Protein AF-A0A2H3KU85-F1 (afdb_monomer_lite)

Sequence (75 aa):
MPTKRFYTKYILAFFLVLMPYYADSQCAMCRASLESNGNNIKAQAVNDGIVYLMVIPYLLAAGLAYIIYKMYQKK

Organism: NCBI:txid55197

Secondary structure (DSSP, 8-state):
--HHHHHHHHHHHHHHHHGGGSS----HHHHHHHHTTT-HHHHHHHHHHHHHHHHHHHHHHHHHHHHHHHHHHT-

Radius of gyration: 18.49 Å; chains: 1; bounding box: 38×14×57 Å

pLDDT: mean 74.45, std 13.4, range [49.66, 96.06]

Structure (mmCIF, N/CA/C/O backbone):
data_AF-A0A2H3KU85-F1
#
_entry.id   AF-A0A2H3KU85-F1
#
loop_
_atom_site.group_PDB
_atom_site.id
_atom_site.type_symbol
_atom_site.label_atom_id
_atom_site.label_alt_id
_atom_site.label_comp_id
_atom_site.label_asym_id
_atom_site.label_entity_id
_atom_site.label_seq_id
_atom_site.pdbx_PDB_ins_code
_atom_site.Cartn_x
_atom_site.Cartn_y
_atom_site.Cartn_z
_atom_site.occupancy
_atom_site.B_iso_or_equiv
_atom_site.auth_seq_id
_atom_site.auth_comp_id
_atom_site.auth_asym_id
_atom_site.auth_atom_id
_atom_site.pdbx_PDB_model_num
ATOM 1 N N . MET A 1 1 ? 0.803 5.470 31.916 1.00 49.81 1 MET A N 1
ATOM 2 C CA . MET A 1 1 ? 1.009 6.016 30.550 1.00 49.81 1 MET A CA 1
ATOM 3 C C . MET A 1 1 ? 1.212 4.914 29.482 1.00 49.81 1 MET A C 1
ATOM 5 O O . MET A 1 1 ? 2.281 4.848 28.890 1.00 49.81 1 MET A O 1
ATOM 9 N N . PRO A 1 2 ? 0.225 4.047 29.177 1.00 57.12 2 PRO A N 1
ATOM 10 C CA . PRO A 1 2 ? 0.310 3.132 28.023 1.00 57.12 2 PRO A CA 1
ATOM 11 C C . PRO A 1 2 ? -0.385 3.670 26.752 1.00 57.12 2 PRO A C 1
ATOM 13 O O . PRO A 1 2 ? -0.049 3.268 25.641 1.00 57.12 2 PRO A O 1
ATOM 16 N N . THR A 1 3 ? -1.320 4.615 26.894 1.00 61.25 3 THR A N 1
ATOM 17 C CA . THR A 1 3 ? -2.230 5.065 25.823 1.00 61.25 3 THR A CA 1
ATOM 18 C C . THR A 1 3 ? -1.545 5.860 24.708 1.00 61.25 3 THR A C 1
ATOM 20 O O . THR A 1 3 ? -1.808 5.595 23.537 1.00 61.25 3 THR A O 1
ATOM 23 N N . LYS A 1 4 ? -0.607 6.767 25.032 1.00 57.69 4 LYS A N 1
ATOM 24 C CA . LYS A 1 4 ? 0.167 7.516 24.016 1.00 57.69 4 LYS A CA 1
ATOM 25 C C . LYS A 1 4 ? 1.010 6.589 23.135 1.00 57.69 4 LYS A C 1
ATOM 27 O O . LYS A 1 4 ? 1.009 6.733 21.921 1.00 57.69 4 LYS A O 1
ATOM 32 N N . ARG A 1 5 ? 1.668 5.589 23.736 1.00 61.28 5 ARG A N 1
ATOM 33 C CA . ARG A 1 5 ? 2.518 4.625 23.014 1.00 61.28 5 ARG A CA 1
ATOM 34 C C . ARG A 1 5 ? 1.704 3.663 22.144 1.00 61.28 5 ARG A C 1
ATOM 36 O O . ARG A 1 5 ? 2.228 3.171 21.152 1.00 61.28 5 ARG A O 1
ATOM 43 N N . PHE A 1 6 ? 0.442 3.416 22.496 1.00 68.12 6 PHE A N 1
ATOM 44 C CA . PHE A 1 6 ? -0.497 2.657 21.671 1.00 68.1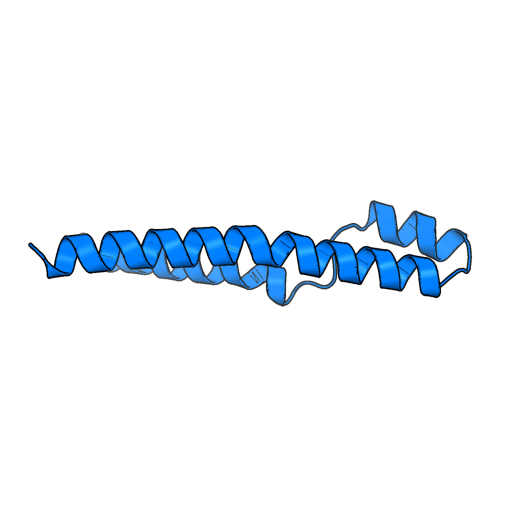2 6 PHE A CA 1
ATOM 45 C C . PHE A 1 6 ? -0.898 3.477 20.436 1.00 68.12 6 PHE A C 1
ATOM 47 O O . PHE A 1 6 ? -0.643 3.035 19.323 1.00 68.12 6 PHE A O 1
ATOM 54 N N . TYR A 1 7 ? -1.382 4.713 20.616 1.00 78.69 7 TYR A N 1
ATOM 55 C CA . TYR A 1 7 ? -1.774 5.607 19.514 1.00 78.69 7 TYR A CA 1
ATOM 56 C C . TYR A 1 7 ? -0.646 5.869 18.509 1.00 78.69 7 TYR A C 1
ATOM 58 O O . TYR A 1 7 ? -0.875 5.804 17.304 1.00 78.69 7 TYR A O 1
ATOM 66 N N . THR A 1 8 ? 0.588 6.082 18.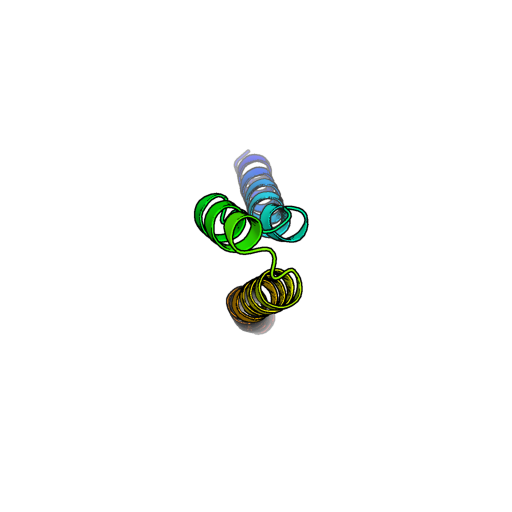977 1.00 78.44 8 THR A N 1
ATOM 67 C CA . THR A 1 8 ? 1.745 6.267 18.087 1.00 78.44 8 THR A CA 1
ATOM 68 C C . THR A 1 8 ? 1.990 5.052 17.188 1.00 78.44 8 THR A C 1
ATOM 70 O O . THR A 1 8 ? 2.349 5.232 16.030 1.00 78.44 8 THR A O 1
ATOM 73 N N . LYS A 1 9 ? 1.746 3.821 17.666 1.00 80.81 9 LYS A N 1
ATOM 74 C CA . LYS A 1 9 ? 1.880 2.608 16.840 1.00 80.81 9 LYS A CA 1
ATOM 75 C C . LYS A 1 9 ? 0.814 2.529 15.746 1.00 80.81 9 LYS A C 1
ATOM 77 O O . LYS A 1 9 ? 1.147 2.146 14.632 1.00 80.81 9 LYS A O 1
ATOM 82 N N . TYR A 1 10 ? -0.430 2.912 16.038 1.00 83.88 10 TYR A N 1
ATOM 83 C CA . TYR A 1 10 ? -1.501 2.933 15.030 1.00 83.88 10 TYR A CA 1
ATOM 84 C C . TYR A 1 10 ? -1.288 4.020 13.984 1.00 83.88 10 TYR A C 1
ATOM 86 O O . TYR A 1 10 ? -1.495 3.766 12.805 1.00 83.88 10 TYR A O 1
ATOM 94 N N . ILE A 1 11 ? -0.822 5.200 14.399 1.00 84.69 11 ILE A N 1
ATOM 95 C CA . ILE A 1 11 ? -0.462 6.280 13.474 1.00 84.69 11 ILE A CA 1
ATOM 96 C C . ILE A 1 11 ? 0.678 5.820 12.560 1.00 84.69 11 ILE A C 1
ATOM 98 O O . ILE A 1 11 ? 0.577 5.951 11.345 1.00 84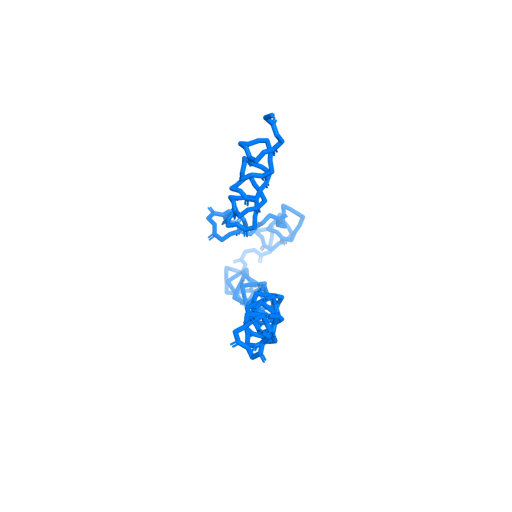.69 11 ILE A O 1
ATOM 102 N N . LEU A 1 12 ? 1.728 5.215 13.123 1.00 85.50 12 LEU A N 1
ATOM 103 C CA . LEU A 1 12 ? 2.846 4.691 12.339 1.00 85.50 12 LEU A CA 1
ATOM 104 C C . LEU A 1 12 ? 2.388 3.603 11.354 1.00 85.50 12 LEU A C 1
ATOM 106 O O . LEU A 1 12 ? 2.773 3.636 10.191 1.00 85.50 12 LEU A O 1
ATOM 110 N N . ALA A 1 13 ? 1.535 2.675 11.798 1.00 84.62 13 ALA A N 1
ATOM 111 C CA . ALA A 1 13 ? 0.972 1.626 10.950 1.00 84.62 13 ALA A CA 1
ATOM 112 C C . ALA A 1 13 ? 0.105 2.200 9.818 1.00 84.62 13 ALA A C 1
ATOM 114 O O . ALA A 1 13 ? 0.218 1.758 8.682 1.00 84.62 13 ALA A O 1
ATOM 115 N N . PHE A 1 14 ? -0.708 3.219 10.102 1.00 84.12 14 PHE A N 1
ATOM 116 C CA . PHE A 1 14 ? -1.526 3.910 9.106 1.00 84.12 14 PHE A C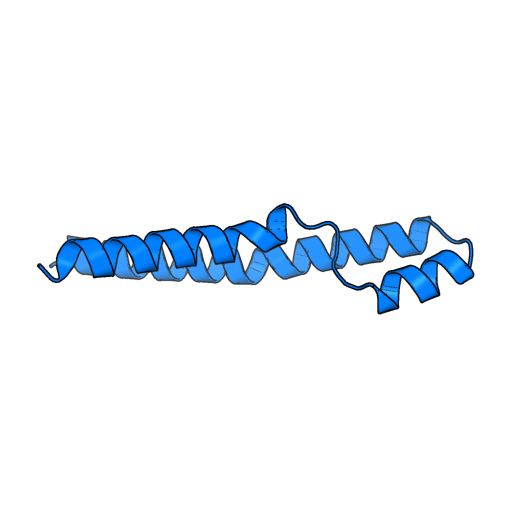A 1
ATOM 117 C C . PHE A 1 14 ? -0.669 4.584 8.025 1.00 84.12 14 PHE A C 1
ATOM 119 O O . PHE A 1 14 ? -0.931 4.409 6.838 1.00 84.12 14 PHE A O 1
ATOM 126 N N . PHE A 1 15 ? 0.405 5.278 8.414 1.00 80.56 15 PHE A N 1
ATOM 127 C CA . PHE A 1 15 ? 1.352 5.859 7.457 1.00 80.56 15 PHE A CA 1
ATOM 128 C C . PHE A 1 15 ? 2.102 4.794 6.646 1.00 80.56 15 PHE A C 1
ATOM 130 O O . PHE A 1 15 ? 2.298 4.976 5.447 1.00 80.56 15 PHE A O 1
ATOM 137 N N . LEU A 1 16 ? 2.468 3.664 7.262 1.00 80.12 16 LEU A N 1
ATOM 138 C CA . LEU A 1 16 ? 3.118 2.549 6.564 1.00 80.12 16 LEU A CA 1
ATOM 139 C C . LEU A 1 16 ? 2.217 1.941 5.477 1.00 80.12 16 LEU A C 1
ATOM 141 O O . LEU A 1 16 ? 2.691 1.585 4.404 1.00 80.12 16 LEU A O 1
ATOM 145 N N . VAL A 1 17 ? 0.915 1.845 5.759 1.00 78.75 17 VAL A N 1
ATOM 146 C CA . VAL A 1 17 ? -0.111 1.338 4.835 1.00 78.75 17 VAL A CA 1
ATOM 147 C C . VAL A 1 17 ? -0.389 2.329 3.700 1.00 78.75 17 VAL A C 1
ATOM 149 O O . VAL A 1 17 ? -0.728 1.909 2.600 1.00 78.75 17 VAL A O 1
ATOM 152 N N . LEU A 1 18 ? -0.213 3.634 3.931 1.00 74.06 18 LEU A N 1
ATOM 153 C CA . LEU A 1 18 ? -0.420 4.672 2.916 1.00 74.06 18 LEU A CA 1
ATOM 154 C C . LEU A 1 18 ? 0.795 4.915 2.005 1.00 74.06 18 LEU A C 1
ATOM 156 O O . LEU A 1 18 ? 0.638 5.380 0.880 1.00 74.06 18 LEU A O 1
ATOM 160 N N . MET A 1 19 ? 2.002 4.588 2.462 1.00 69.94 19 MET A N 1
ATOM 161 C CA . MET A 1 19 ? 3.247 4.737 1.701 1.00 69.94 19 MET A CA 1
ATOM 162 C C . MET A 1 19 ? 3.245 4.091 0.293 1.00 69.94 19 MET A C 1
ATOM 164 O O . MET A 1 19 ? 3.701 4.750 -0.642 1.00 69.94 19 MET A O 1
ATOM 168 N N . PRO A 1 20 ? 2.725 2.864 0.074 1.00 66.25 20 PRO A N 1
ATOM 169 C CA . PRO A 1 20 ? 2.702 2.241 -1.257 1.00 66.25 20 PRO A CA 1
ATOM 170 C C . PRO A 1 20 ? 1.800 2.940 -2.284 1.00 66.25 20 PRO A C 1
ATOM 172 O O . PRO A 1 20 ? 1.984 2.710 -3.471 1.00 66.25 20 PRO A O 1
ATOM 175 N N . TYR A 1 21 ? 0.857 3.795 -1.875 1.00 62.94 21 TYR A N 1
ATOM 176 C CA . TYR A 1 21 ? 0.008 4.539 -2.820 1.00 62.94 21 TYR A CA 1
ATOM 177 C C . TYR A 1 21 ? 0.714 5.729 -3.472 1.00 62.94 21 TYR A C 1
ATOM 179 O O . TYR A 1 21 ? 0.278 6.201 -4.517 1.00 62.94 21 TYR A O 1
ATOM 187 N N . TYR A 1 22 ? 1.775 6.228 -2.836 1.00 63.28 22 TYR A N 1
ATOM 188 C CA . TYR A 1 22 ? 2.579 7.350 -3.328 1.00 63.28 22 TYR A CA 1
ATOM 189 C C . TYR A 1 22 ? 3.901 6.891 -3.948 1.00 63.28 22 TYR A C 1
ATOM 191 O O . TYR A 1 22 ? 4.674 7.713 -4.432 1.00 63.28 22 TYR A O 1
ATOM 199 N N . ALA A 1 23 ? 4.178 5.587 -3.912 1.00 64.62 23 ALA A N 1
ATOM 200 C CA . ALA A 1 23 ? 5.339 5.003 -4.551 1.00 64.62 23 ALA A CA 1
ATOM 201 C C . ALA A 1 23 ? 4.954 4.553 -5.964 1.00 64.62 23 ALA A C 1
ATOM 203 O O . ALA A 1 23 ? 4.165 3.622 -6.125 1.00 64.62 23 ALA A O 1
ATOM 204 N N . ASP A 1 24 ? 5.539 5.182 -6.984 1.00 57.69 24 ASP A N 1
ATOM 205 C CA . ASP A 1 24 ? 5.522 4.637 -8.341 1.00 57.69 24 ASP A CA 1
ATOM 206 C C . ASP A 1 24 ? 6.015 3.179 -8.305 1.00 57.69 24 ASP A C 1
ATOM 208 O O . ASP A 1 24 ? 7.024 2.874 -7.665 1.00 57.69 24 ASP A O 1
ATOM 212 N N . SER A 1 25 ? 5.269 2.275 -8.950 1.00 57.84 25 SER A N 1
ATOM 213 C CA . SER A 1 25 ? 5.430 0.812 -8.939 1.00 57.84 25 SER A CA 1
ATOM 214 C C . SER A 1 25 ? 6.867 0.326 -8.651 1.00 57.84 25 SER A C 1
ATOM 216 O O . SER A 1 25 ? 7.737 0.370 -9.524 1.00 57.84 25 SER A O 1
ATOM 218 N N . GLN A 1 26 ? 7.114 -0.206 -7.446 1.00 49.66 26 GLN A N 1
ATOM 219 C CA . GLN A 1 26 ? 8.415 -0.749 -7.014 1.00 49.66 26 GLN A CA 1
ATOM 220 C C . GLN A 1 26 ? 8.731 -2.142 -7.591 1.00 49.66 26 GLN A C 1
ATOM 222 O O . GLN A 1 26 ? 9.321 -2.993 -6.929 1.00 49.66 26 GLN A O 1
ATOM 227 N N . CYS A 1 27 ? 8.382 -2.399 -8.847 1.00 63.09 27 CYS A N 1
ATOM 228 C CA . CYS A 1 27 ? 8.957 -3.525 -9.574 1.00 63.09 27 CYS A CA 1
ATOM 229 C C . CYS A 1 27 ? 10.088 -3.006 -10.461 1.00 63.09 27 CYS A C 1
ATOM 231 O O . CYS A 1 27 ? 9.960 -2.939 -11.682 1.00 63.09 27 CYS A O 1
ATOM 233 N N . ALA A 1 28 ? 11.219 -2.672 -9.829 1.00 54.72 28 ALA A N 1
ATOM 234 C CA . ALA A 1 28 ? 12.464 -2.305 -10.509 1.00 54.72 28 ALA A CA 1
ATOM 235 C C . ALA A 1 28 ? 12.928 -3.388 -11.508 1.00 54.72 28 ALA A C 1
ATOM 237 O O . ALA A 1 28 ? 13.540 -3.075 -12.525 1.00 54.72 28 ALA A O 1
ATOM 238 N N . MET A 1 29 ? 12.559 -4.655 -11.270 1.00 52.50 29 MET A N 1
ATOM 239 C CA . MET A 1 29 ? 12.842 -5.770 -12.181 1.00 52.50 29 MET A CA 1
ATOM 240 C C . MET A 1 29 ? 11.917 -5.795 -13.413 1.00 52.50 29 MET A C 1
ATOM 242 O O . MET A 1 29 ? 12.380 -6.058 -14.522 1.00 52.50 29 MET A O 1
ATOM 246 N N . CYS A 1 30 ? 10.625 -5.475 -13.253 1.00 60.44 30 CYS A N 1
ATOM 247 C CA . CYS A 1 30 ? 9.666 -5.462 -14.365 1.00 60.44 30 CYS A CA 1
ATOM 248 C C . CYS A 1 30 ? 9.850 -4.236 -15.268 1.00 60.44 30 CYS A C 1
ATOM 250 O O . CYS A 1 30 ? 9.728 -4.358 -16.485 1.00 60.44 30 CYS A O 1
ATOM 252 N N . ARG A 1 31 ? 10.197 -3.071 -14.697 1.00 58.91 31 ARG A N 1
ATOM 253 C CA . ARG A 1 31 ? 10.467 -1.849 -15.474 1.00 58.91 31 ARG A CA 1
ATOM 254 C C . ARG A 1 31 ? 11.687 -2.008 -16.383 1.00 58.91 31 ARG A C 1
ATOM 256 O O . ARG A 1 31 ? 11.577 -1.736 -17.571 1.00 58.91 31 ARG A O 1
ATOM 263 N N . ALA A 1 32 ? 12.792 -2.553 -15.864 1.00 58.38 32 ALA A N 1
ATOM 264 C CA . ALA A 1 32 ? 14.027 -2.745 -16.629 1.00 58.38 32 ALA A CA 1
ATOM 265 C C . ALA A 1 32 ? 13.858 -3.697 -17.832 1.00 58.38 32 ALA A C 1
ATOM 267 O O . ALA A 1 32 ? 14.398 -3.448 -18.908 1.00 58.38 32 ALA A O 1
ATOM 268 N N . SER A 1 33 ? 13.066 -4.768 -17.686 1.00 61.22 33 SER A N 1
ATOM 269 C CA . SER A 1 33 ? 12.782 -5.692 -18.796 1.00 61.22 33 SER A CA 1
ATOM 270 C C . SER A 1 33 ? 11.817 -5.100 -19.837 1.00 61.22 33 SER A C 1
ATOM 272 O O . SER A 1 33 ? 11.950 -5.377 -21.030 1.00 61.22 33 SER A O 1
ATOM 274 N N . LEU A 1 34 ? 10.856 -4.267 -19.420 1.00 57.38 34 LEU A N 1
ATOM 275 C CA . LEU A 1 34 ? 9.878 -3.655 -20.330 1.00 57.38 34 LEU A CA 1
ATOM 276 C C . LEU A 1 34 ? 10.441 -2.429 -21.066 1.00 57.38 34 LEU A C 1
ATOM 278 O O . LEU A 1 34 ? 10.166 -2.275 -22.256 1.00 57.38 34 LEU A O 1
ATOM 282 N N . GLU A 1 35 ? 11.283 -1.619 -20.415 1.00 57.78 35 GLU A N 1
ATOM 283 C CA . GLU A 1 35 ? 12.007 -0.505 -21.049 1.00 57.78 35 GLU A CA 1
ATOM 284 C C . GLU A 1 35 ? 13.004 -1.008 -22.105 1.00 57.78 35 GLU A C 1
ATOM 286 O O . GLU A 1 35 ? 13.074 -0.444 -23.197 1.00 57.78 35 GLU A O 1
ATOM 291 N N . SER A 1 36 ? 13.687 -2.137 -21.858 1.00 58.31 36 SER A N 1
ATOM 292 C CA . SER A 1 36 ? 14.599 -2.755 -22.838 1.00 58.31 36 SER A CA 1
ATOM 293 C C . SER A 1 36 ? 13.904 -3.248 -24.118 1.00 58.31 36 SER A C 1
ATOM 295 O O . SER A 1 36 ? 14.579 -3.478 -25.119 1.00 58.31 36 SER A O 1
ATOM 297 N N . ASN A 1 37 ? 12.579 -3.428 -24.102 1.00 61.84 37 ASN A N 1
ATOM 298 C CA . ASN A 1 37 ? 11.794 -3.914 -25.241 1.00 61.84 37 ASN A CA 1
ATOM 299 C C . ASN A 1 37 ? 11.089 -2.788 -26.028 1.00 61.84 37 ASN A C 1
ATOM 301 O O . ASN A 1 37 ? 10.309 -3.081 -26.936 1.00 61.84 37 ASN A O 1
ATOM 305 N N . GLY A 1 38 ? 11.312 -1.512 -25.679 1.00 59.94 38 GLY A N 1
ATOM 306 C CA . GLY A 1 38 ? 10.824 -0.334 -26.418 1.00 59.94 38 GLY A CA 1
ATOM 307 C C . GLY A 1 38 ? 9.298 -0.164 -26.494 1.00 59.94 38 GLY A C 1
ATOM 308 O O . GLY A 1 38 ? 8.808 0.748 -27.158 1.00 59.94 38 GLY A O 1
ATOM 309 N N . ASN A 1 39 ? 8.522 -1.026 -25.830 1.00 67.50 39 ASN A N 1
ATOM 310 C CA . ASN A 1 39 ? 7.067 -1.049 -25.929 1.00 67.50 39 ASN A CA 1
ATOM 311 C C . ASN A 1 39 ? 6.419 -0.457 -24.670 1.00 67.50 39 ASN A C 1
ATOM 313 O O . ASN A 1 39 ? 5.985 -1.175 -23.767 1.00 67.50 39 ASN A O 1
ATOM 317 N N . ASN A 1 40 ? 6.332 0.874 -24.651 1.00 66.94 40 ASN A N 1
ATOM 318 C CA . ASN A 1 40 ? 5.744 1.663 -23.564 1.00 66.94 40 ASN A CA 1
ATOM 319 C C . ASN A 1 40 ? 4.297 1.257 -23.216 1.00 66.94 40 ASN A C 1
ATOM 321 O O . ASN A 1 40 ? 3.898 1.349 -22.058 1.00 66.94 40 ASN A O 1
ATOM 325 N N . ILE A 1 41 ? 3.531 0.735 -24.183 1.00 71.00 41 ILE A N 1
ATOM 326 C CA . ILE A 1 41 ? 2.144 0.290 -23.963 1.00 71.00 41 ILE A CA 1
ATOM 327 C C . ILE A 1 41 ? 2.101 -0.926 -23.028 1.00 71.00 41 ILE A C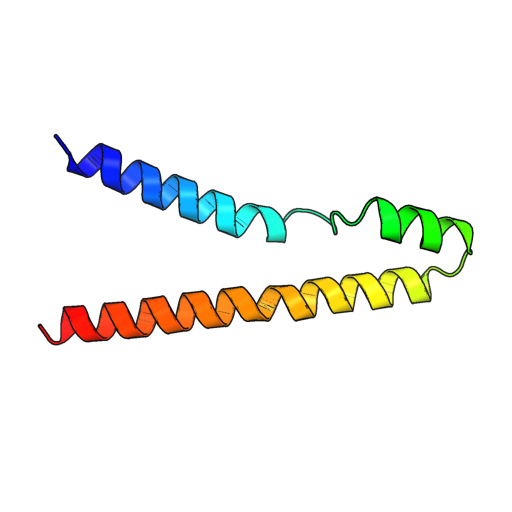 1
ATOM 329 O O . ILE A 1 41 ? 1.251 -1.010 -22.144 1.00 71.00 41 ILE A O 1
ATOM 333 N N . LYS A 1 42 ? 3.055 -1.857 -23.164 1.00 67.88 42 LYS A N 1
ATOM 334 C CA . LYS A 1 42 ? 3.152 -3.019 -22.266 1.00 67.88 42 LYS A CA 1
ATOM 335 C C . LYS A 1 42 ? 3.562 -2.616 -20.849 1.00 67.88 42 LYS A C 1
ATOM 337 O O . LYS A 1 42 ? 3.083 -3.215 -19.892 1.00 67.88 42 LYS A O 1
ATOM 342 N N . ALA A 1 43 ? 4.414 -1.599 -20.712 1.00 68.62 43 ALA A N 1
ATOM 343 C CA . ALA A 1 43 ? 4.815 -1.067 -19.411 1.00 68.62 43 ALA A CA 1
ATOM 344 C C . ALA A 1 43 ? 3.642 -0.413 -18.663 1.00 68.62 43 ALA A C 1
ATOM 346 O O . ALA A 1 43 ? 3.466 -0.660 -17.470 1.00 68.62 43 ALA A O 1
ATOM 347 N N . GLN A 1 44 ? 2.804 0.355 -19.367 1.00 73.12 44 GLN A N 1
ATOM 348 C CA . GLN A 1 44 ? 1.598 0.963 -18.794 1.00 73.12 44 GLN A CA 1
ATOM 349 C C . GLN A 1 44 ? 0.571 -0.090 -18.362 1.00 73.12 44 GLN A C 1
ATOM 351 O O . GLN A 1 44 ? 0.126 -0.062 -17.219 1.00 73.12 44 GLN A O 1
ATOM 356 N N . ALA A 1 45 ? 0.293 -1.084 -19.213 1.00 75.88 45 ALA A N 1
ATOM 357 C CA . ALA A 1 45 ? -0.668 -2.144 -18.898 1.00 75.88 45 ALA A CA 1
ATOM 358 C C . ALA A 1 45 ? -0.303 -2.944 -17.630 1.00 75.88 45 ALA A C 1
ATOM 360 O O . ALA A 1 45 ? -1.178 -3.347 -16.865 1.00 75.88 45 ALA A O 1
ATOM 361 N N . VAL A 1 46 ? 0.992 -3.171 -17.382 1.00 75.00 46 VAL A N 1
ATOM 362 C CA . VAL A 1 46 ? 1.459 -3.850 -16.162 1.00 75.00 46 VAL A CA 1
ATOM 363 C C . VAL A 1 46 ? 1.304 -2.958 -14.929 1.00 75.00 46 VAL A C 1
ATOM 365 O O . VAL A 1 46 ? 0.889 -3.452 -13.882 1.00 75.00 46 VAL A O 1
ATOM 368 N N . ASN A 1 47 ? 1.602 -1.660 -15.040 1.00 75.44 47 ASN A N 1
ATOM 369 C CA . ASN A 1 47 ? 1.417 -0.714 -13.938 1.00 75.44 47 ASN A CA 1
ATOM 370 C C . ASN A 1 47 ? -0.060 -0.639 -13.514 1.00 75.44 47 ASN A C 1
ATOM 372 O O . ASN A 1 47 ? -0.374 -0.796 -12.333 1.00 75.44 47 ASN A O 1
ATOM 376 N N . ASP A 1 48 ? -0.968 -0.535 -14.484 1.00 81.00 48 ASP A N 1
ATOM 377 C CA . ASP A 1 48 ? -2.411 -0.520 -14.228 1.00 81.00 48 ASP A CA 1
ATOM 378 C C . ASP A 1 48 ? -2.874 -1.802 -13.517 1.00 81.00 48 ASP A C 1
ATOM 380 O O . ASP A 1 48 ? -3.664 -1.750 -12.571 1.00 81.00 48 ASP A O 1
ATOM 384 N N . GLY A 1 49 ? -2.325 -2.958 -13.905 1.00 79.06 49 GLY A N 1
ATOM 385 C CA . GLY A 1 49 ? -2.585 -4.234 -13.238 1.00 79.06 49 GLY A CA 1
ATOM 386 C C . GLY A 1 49 ? -2.108 -4.275 -11.781 1.00 79.06 49 GLY A C 1
ATOM 387 O O . GLY A 1 49 ? -2.820 -4.787 -10.916 1.00 79.06 49 GLY A O 1
ATOM 388 N N . ILE A 1 50 ? -0.932 -3.713 -11.481 1.00 80.88 50 ILE A N 1
ATOM 389 C CA . ILE A 1 50 ? -0.396 -3.639 -10.110 1.00 80.88 50 ILE A CA 1
ATOM 390 C C . ILE A 1 50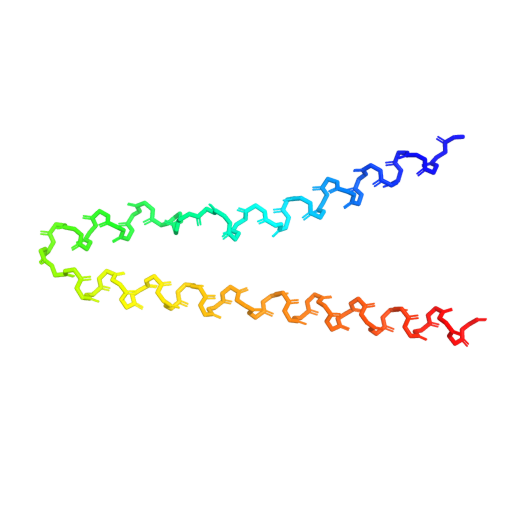 ? -1.290 -2.758 -9.236 1.00 80.88 50 ILE A C 1
ATOM 392 O O . ILE A 1 50 ? -1.667 -3.174 -8.139 1.00 80.88 50 ILE A O 1
ATOM 396 N N . VAL A 1 51 ? -1.667 -1.575 -9.727 1.00 81.25 51 VAL A N 1
ATOM 397 C CA . VAL A 1 51 ? -2.570 -0.665 -9.006 1.00 81.25 51 VAL A CA 1
ATOM 398 C C . VAL A 1 51 ? -3.912 -1.348 -8.747 1.00 81.25 51 VAL A C 1
ATOM 400 O O . VAL A 1 51 ? -4.411 -1.314 -7.623 1.00 81.25 51 VAL A O 1
ATOM 403 N N . TYR A 1 52 ? -4.464 -2.045 -9.743 1.00 82.00 52 TYR A N 1
ATOM 404 C CA . TYR A 1 52 ? -5.732 -2.758 -9.605 1.00 82.00 52 TYR A CA 1
ATOM 405 C C . TYR A 1 52 ? -5.678 -3.864 -8.539 1.00 82.00 52 TYR A C 1
ATOM 407 O O . TYR A 1 52 ? -6.572 -3.967 -7.698 1.00 82.00 52 TYR A O 1
ATOM 415 N N . LEU A 1 53 ? -4.604 -4.660 -8.513 1.00 79.75 53 LEU A N 1
ATOM 416 C CA . LEU A 1 53 ? -4.415 -5.714 -7.510 1.00 79.75 53 LEU A CA 1
ATOM 417 C C . LEU A 1 53 ? -4.176 -5.152 -6.103 1.00 79.75 53 LEU A C 1
ATOM 419 O O . LEU A 1 53 ? -4.630 -5.750 -5.127 1.00 79.75 53 LEU A O 1
ATOM 423 N N . MET A 1 54 ? -3.520 -3.994 -5.982 1.00 81.56 54 MET A N 1
ATOM 424 C CA . MET A 1 54 ? -3.318 -3.322 -4.697 1.00 81.56 54 MET A CA 1
ATOM 425 C C . MET A 1 54 ? -4.618 -2.806 -4.079 1.00 81.56 54 MET A C 1
ATOM 427 O O . MET A 1 54 ? -4.696 -2.733 -2.861 1.00 81.56 54 MET A O 1
ATOM 431 N N . VAL A 1 55 ? -5.663 -2.498 -4.852 1.00 86.81 55 VAL A N 1
ATOM 432 C CA . VAL A 1 55 ? -6.953 -2.042 -4.293 1.00 86.81 55 VAL A CA 1
ATOM 433 C C . VAL A 1 55 ? -7.600 -3.106 -3.393 1.00 86.81 55 VAL A C 1
ATOM 435 O O . VAL A 1 55 ? -8.199 -2.774 -2.367 1.00 86.81 55 VAL A O 1
ATOM 438 N N . ILE A 1 56 ? -7.441 -4.389 -3.730 1.00 89.50 56 ILE A N 1
ATOM 439 C CA . ILE A 1 56 ? -8.064 -5.519 -3.024 1.00 89.50 56 ILE A CA 1
ATOM 440 C C . ILE A 1 56 ? -7.710 -5.558 -1.523 1.00 89.50 56 ILE A C 1
ATOM 442 O O . ILE A 1 56 ? -8.640 -5.546 -0.709 1.00 89.50 56 ILE A O 1
ATOM 446 N N . PRO A 1 57 ? -6.428 -5.585 -1.097 1.00 83.44 57 PRO A N 1
ATOM 447 C CA . PRO A 1 57 ? -6.083 -5.636 0.325 1.00 83.44 57 PRO A CA 1
ATOM 448 C C . PRO A 1 57 ? -6.629 -4.451 1.133 1.00 83.44 57 PRO A C 1
ATOM 450 O O . PRO A 1 57 ? -6.955 -4.625 2.307 1.00 83.44 57 PRO A O 1
ATOM 453 N N . TYR A 1 58 ? -6.812 -3.275 0.528 1.00 84.38 58 TYR A N 1
ATOM 454 C CA . TYR A 1 58 ? -7.386 -2.123 1.228 1.00 84.38 58 TYR A CA 1
ATOM 455 C C . TYR A 1 58 ? -8.889 -2.226 1.427 1.00 84.38 58 TYR A C 1
ATOM 457 O O . TYR A 1 58 ? -9.378 -1.898 2.507 1.00 84.38 58 TYR A O 1
ATOM 465 N N . LEU A 1 59 ? -9.621 -2.724 0.429 1.00 90.62 59 LEU A N 1
ATOM 466 C CA . LEU A 1 59 ? -11.049 -3.004 0.581 1.00 90.62 59 LEU A CA 1
ATOM 467 C C . LEU A 1 59 ? -11.284 -4.054 1.670 1.00 90.62 59 LEU A C 1
ATOM 469 O O . LEU A 1 59 ? -12.179 -3.894 2.500 1.00 90.62 59 LEU A O 1
ATOM 473 N N . LEU A 1 60 ? -10.440 -5.088 1.715 1.00 90.75 60 LEU A N 1
ATOM 474 C CA . LEU A 1 60 ? -10.488 -6.111 2.759 1.00 90.75 60 LEU A CA 1
ATOM 475 C C . LEU A 1 60 ? -10.194 -5.523 4.146 1.00 90.75 60 LEU A C 1
ATOM 477 O O . LEU A 1 60 ? -10.943 -5.781 5.089 1.00 90.75 60 LEU A O 1
ATOM 481 N N . ALA A 1 61 ? -9.152 -4.697 4.277 1.00 88.75 61 ALA A N 1
ATOM 482 C CA . ALA A 1 61 ? -8.814 -4.037 5.537 1.00 88.75 61 ALA A CA 1
ATOM 483 C C . ALA A 1 61 ? -9.924 -3.080 6.010 1.00 88.75 61 ALA A C 1
ATOM 485 O O . ALA A 1 61 ? -10.293 -3.101 7.186 1.00 88.75 61 ALA A O 1
ATOM 486 N N . ALA A 1 62 ? -10.497 -2.283 5.104 1.00 90.81 62 ALA A N 1
ATOM 487 C CA . ALA A 1 62 ? -11.606 -1.380 5.400 1.00 90.81 62 ALA A CA 1
ATOM 488 C C . ALA A 1 62 ? -12.868 -2.148 5.825 1.00 90.81 62 ALA A C 1
ATOM 490 O O . ALA A 1 62 ? -13.513 -1.782 6.809 1.00 90.81 62 ALA A O 1
ATOM 491 N N . GLY A 1 63 ? -13.187 -3.248 5.137 1.00 95.44 63 GLY A N 1
ATOM 492 C CA . GLY A 1 63 ? -14.294 -4.132 5.499 1.00 95.44 63 GLY A CA 1
ATOM 493 C C . GLY A 1 63 ? -14.114 -4.741 6.889 1.00 95.44 63 GLY A C 1
ATOM 494 O O . GLY A 1 63 ? -15.029 -4.686 7.713 1.00 95.44 63 GLY A O 1
ATOM 495 N N . LEU A 1 64 ? -12.917 -5.248 7.193 1.00 93.00 64 LEU A N 1
ATOM 496 C CA . LEU A 1 64 ? -12.593 -5.791 8.512 1.00 93.00 64 LEU A CA 1
ATOM 497 C C . LEU A 1 64 ? -12.718 -4.725 9.609 1.00 93.00 64 LEU A C 1
ATOM 499 O O . LEU A 1 64 ? -13.352 -4.967 10.637 1.00 93.00 64 LEU A O 1
ATOM 503 N N . ALA A 1 65 ? -12.168 -3.531 9.378 1.00 93.56 65 ALA A N 1
ATOM 504 C CA . ALA A 1 65 ? -12.262 -2.413 10.313 1.00 93.56 65 ALA A CA 1
ATOM 505 C C . ALA A 1 65 ? -13.722 -2.001 10.570 1.00 93.56 65 ALA A C 1
ATOM 507 O O . ALA A 1 65 ? -14.102 -1.770 11.720 1.00 93.56 65 ALA A O 1
ATOM 508 N N . TYR A 1 66 ? -14.560 -1.969 9.529 1.00 94.94 66 TYR A N 1
ATOM 509 C CA . TYR A 1 66 ? -15.986 -1.662 9.650 1.00 94.94 66 TYR A CA 1
ATOM 510 C C . TYR A 1 66 ? -16.744 -2.711 10.477 1.00 94.94 66 TYR A C 1
ATOM 512 O O . TYR A 1 66 ? -17.536 -2.353 11.354 1.00 94.94 66 TYR A O 1
ATOM 520 N N . ILE A 1 67 ? -16.481 -4.003 10.245 1.00 96.06 67 ILE A N 1
ATOM 521 C CA . ILE A 1 67 ? -17.086 -5.098 11.021 1.00 96.06 67 ILE A CA 1
ATOM 522 C C . ILE A 1 67 ? -16.716 -4.962 12.501 1.00 96.06 67 ILE A C 1
ATOM 524 O O . ILE A 1 67 ? -17.604 -4.993 13.355 1.00 96.06 67 ILE A O 1
ATOM 528 N N . ILE A 1 68 ? -15.433 -4.741 12.807 1.00 94.44 68 ILE A N 1
ATOM 529 C CA . ILE A 1 68 ? -14.952 -4.550 14.182 1.00 94.44 68 ILE A CA 1
ATOM 530 C C . ILE A 1 68 ? -15.631 -3.335 14.824 1.00 94.44 68 ILE A C 1
ATOM 532 O O . ILE A 1 68 ? -16.162 -3.446 15.928 1.00 94.44 68 ILE A O 1
ATOM 536 N N . TYR A 1 69 ? -15.682 -2.193 14.135 1.00 93.25 69 TYR A N 1
ATOM 537 C CA . TYR A 1 69 ? -16.350 -0.993 14.643 1.00 93.25 69 TYR A CA 1
ATOM 538 C C . TYR A 1 69 ? -17.820 -1.261 14.997 1.00 93.25 69 TYR A C 1
ATOM 540 O O . TYR A 1 69 ? -18.264 -0.923 16.095 1.00 93.25 69 TYR A O 1
ATOM 548 N N . LYS A 1 70 ? -18.565 -1.943 14.118 1.00 95.38 70 LYS A N 1
ATOM 549 C CA . LYS A 1 70 ? -19.967 -2.302 14.366 1.00 95.38 70 LYS A CA 1
ATOM 550 C C . LYS A 1 70 ? -20.126 -3.248 15.559 1.00 95.38 70 LYS A C 1
ATOM 552 O O . LYS A 1 70 ? -21.095 -3.117 16.301 1.00 95.38 70 LYS A O 1
ATOM 557 N N . MET A 1 71 ? -19.197 -4.185 15.758 1.00 93.50 71 MET A N 1
ATOM 558 C CA . MET A 1 71 ? -19.199 -5.075 16.925 1.00 93.50 71 MET A CA 1
ATOM 559 C C . MET A 1 71 ? -18.974 -4.308 18.231 1.00 93.50 71 MET A C 1
ATOM 561 O O . MET A 1 71 ? -19.645 -4.595 19.216 1.00 93.50 71 MET A O 1
ATOM 565 N N . TYR A 1 72 ? -18.078 -3.317 18.235 1.00 91.38 72 TYR A N 1
ATOM 566 C CA . TYR A 1 72 ? -17.815 -2.481 19.410 1.00 91.38 72 TYR A CA 1
ATOM 567 C C . TYR A 1 72 ? -18.934 -1.480 19.713 1.00 91.38 72 TYR A C 1
ATOM 569 O O . TYR A 1 72 ? -19.152 -1.192 20.877 1.00 91.38 72 TYR A O 1
ATOM 577 N N . GLN A 1 73 ? -19.647 -0.968 18.705 1.00 84.62 73 GLN A N 1
ATOM 578 C CA . GLN A 1 73 ? -20.800 -0.070 18.902 1.00 84.62 73 GLN A CA 1
ATOM 579 C C . GLN A 1 73 ? -22.063 -0.801 19.374 1.00 84.62 73 GLN A C 1
ATOM 581 O O . GLN A 1 73 ? -22.964 -0.191 19.939 1.00 84.62 73 GLN A O 1
ATOM 586 N N . LYS A 1 74 ? -22.167 -2.106 19.096 1.00 67.06 74 LYS A N 1
ATOM 587 C CA . LYS A 1 74 ? -23.261 -2.955 19.590 1.00 67.06 74 LYS A CA 1
ATOM 588 C C . LYS A 1 74 ? -22.996 -3.538 20.981 1.00 67.06 74 LYS A C 1
ATOM 590 O O . LYS A 1 74 ? -23.868 -4.235 21.499 1.00 67.06 74 LYS A O 1
ATOM 595 N N . LYS A 1 75 ? -21.810 -3.300 21.536 1.00 53.00 75 LYS A N 1
ATOM 596 C CA . LYS A 1 75 ? -21.453 -3.625 22.913 1.00 53.00 75 LYS A CA 1
ATOM 597 C C . LYS A 1 75 ? -21.611 -2.381 23.776 1.00 53.00 75 LYS A C 1
ATOM 599 O O . LYS A 1 75 ? -22.042 -2.557 24.933 1.00 53.00 75 LYS A O 1
#

Foldseek 3Di:
DVVVVVVVVVVVVVVVLCVVVPDQDPPPVVCVVVVVVVDVVVVVVVSVVVVVVSVVVVVVVVVVVVVVVVVVVVD